Protein AF-A0AAV5T6P7-F1 (afdb_monomer_lite)

Radius of gyration: 21.75 Å; chains: 1; bounding box: 26×47×73 Å

Structure (mmCIF, N/CA/C/O backbone):
data_AF-A0AAV5T6P7-F1
#
_entry.id   AF-A0AAV5T6P7-F1
#
loop_
_atom_site.group_PDB
_atom_site.id
_atom_site.type_symbol
_atom_site.label_atom_id
_atom_site.label_alt_id
_atom_site.label_comp_id
_atom_site.label_asym_id
_atom_site.label_entity_id
_atom_site.label_seq_id
_atom_site.pdbx_PDB_ins_code
_atom_site.Cartn_x
_atom_site.Cartn_y
_atom_site.Cartn_z
_atom_site.occupancy
_atom_site.B_iso_or_equiv
_atom_site.auth_seq_id
_atom_site.auth_comp_id
_atom_site.auth_asym_id
_atom_site.auth_atom_id
_atom_site.pdbx_PDB_model_num
ATOM 1 N N . GLN A 1 1 ? -10.458 -29.450 54.810 1.00 43.66 1 GLN A N 1
ATOM 2 C CA . GLN A 1 1 ? -10.493 -29.364 53.336 1.00 43.66 1 GLN A CA 1
ATOM 3 C C . GLN A 1 1 ? -10.380 -27.886 52.987 1.00 43.66 1 GLN A C 1
ATOM 5 O O . GLN A 1 1 ? -11.218 -27.122 53.442 1.00 43.66 1 GLN A O 1
ATOM 10 N N . LYS A 1 2 ? -9.278 -27.454 52.361 1.00 45.91 2 LYS A N 1
ATOM 11 C CA . LYS A 1 2 ? -9.076 -26.064 51.920 1.00 45.91 2 LYS A CA 1
ATOM 12 C C . LYS A 1 2 ? -9.410 -26.032 50.431 1.00 45.91 2 LYS A C 1
ATOM 14 O O . LYS A 1 2 ? -8.698 -26.667 49.664 1.00 45.91 2 LYS A O 1
ATOM 19 N N . GLU A 1 3 ? -10.497 -25.364 50.059 1.00 51.53 3 GLU A N 1
ATOM 20 C CA . GLU A 1 3 ? -10.825 -25.097 48.658 1.00 51.53 3 GLU A CA 1
ATOM 21 C C . GLU A 1 3 ? -9.765 -24.163 48.070 1.00 51.53 3 GLU A C 1
ATOM 23 O O . GLU A 1 3 ? -9.544 -23.045 48.546 1.00 51.53 3 GLU A O 1
ATOM 28 N N . GLU A 1 4 ? -9.064 -24.662 47.058 1.00 52.12 4 GLU A N 1
ATOM 29 C CA . GLU A 1 4 ? -8.162 -23.878 46.234 1.00 52.12 4 GLU A CA 1
ATOM 30 C C . GLU A 1 4 ? -8.981 -22.838 45.465 1.00 52.12 4 GLU A C 1
ATOM 32 O O . GLU A 1 4 ? -9.879 -23.164 44.689 1.00 52.12 4 GLU A O 1
ATOM 37 N N . LYS A 1 5 ? -8.659 -21.560 45.687 1.00 53.72 5 LYS A N 1
ATOM 38 C CA . LYS A 1 5 ? -9.090 -20.457 44.829 1.00 53.72 5 LYS A CA 1
ATOM 39 C C . LYS A 1 5 ? -8.588 -20.738 43.412 1.00 53.72 5 LYS A C 1
ATOM 41 O O . LYS A 1 5 ? -7.435 -20.439 43.105 1.00 53.72 5 LYS A O 1
ATOM 46 N N . MET A 1 6 ? -9.446 -21.287 42.553 1.00 50.78 6 MET A N 1
ATOM 47 C CA . MET A 1 6 ? -9.209 -21.281 41.112 1.00 50.78 6 MET A CA 1
ATOM 48 C C . MET A 1 6 ? -8.991 -19.833 40.678 1.00 50.78 6 MET A C 1
ATOM 50 O O . MET A 1 6 ? -9.814 -18.949 40.915 1.00 50.78 6 MET A O 1
ATOM 54 N N . SER A 1 7 ? -7.810 -19.584 40.126 1.00 51.75 7 SER A N 1
ATOM 55 C CA . SER A 1 7 ? -7.357 -18.273 39.705 1.00 51.75 7 SER A CA 1
ATOM 56 C C . SER A 1 7 ? -8.274 -17.725 38.612 1.00 51.75 7 SER A C 1
ATOM 58 O O . SER A 1 7 ? -8.312 -18.275 37.511 1.00 51.75 7 SER A O 1
ATOM 60 N N . ASN A 1 8 ? -8.944 -16.604 38.881 1.00 62.25 8 ASN A N 1
ATOM 61 C CA . ASN A 1 8 ? -9.539 -15.741 37.857 1.00 62.25 8 ASN A CA 1
ATOM 62 C C . ASN A 1 8 ? -8.421 -15.040 37.065 1.00 62.25 8 ASN A C 1
ATOM 64 O O . ASN A 1 8 ? -8.270 -13.820 37.131 1.00 62.25 8 ASN A O 1
ATOM 68 N N . LEU A 1 9 ? -7.582 -15.809 36.366 1.00 61.69 9 LEU A N 1
ATOM 69 C CA . LEU A 1 9 ? -6.628 -15.236 35.427 1.00 61.69 9 LEU A CA 1
ATOM 70 C C . LEU A 1 9 ? -7.439 -14.620 34.280 1.00 61.69 9 LEU A C 1
ATOM 72 O O . LEU A 1 9 ? -8.266 -15.318 33.688 1.00 61.69 9 LEU A O 1
ATOM 76 N N . PRO A 1 10 ? -7.258 -13.323 33.977 1.00 59.53 10 PRO A N 1
ATOM 77 C CA . PRO A 1 10 ? -7.958 -12.702 32.867 1.00 59.53 10 PRO A CA 1
ATOM 78 C C . PRO A 1 10 ? -7.608 -13.451 31.581 1.00 59.53 10 PRO A C 1
ATOM 80 O O . PRO A 1 10 ? -6.432 -13.690 31.296 1.00 59.53 10 PRO A O 1
ATOM 83 N N . ALA A 1 11 ? -8.635 -13.837 30.820 1.00 62.47 11 ALA A N 1
ATOM 84 C CA . ALA A 1 11 ? -8.453 -14.448 29.512 1.00 62.47 11 ALA A CA 1
ATOM 85 C C . ALA A 1 11 ? -7.533 -13.556 28.654 1.00 62.47 11 ALA A C 1
ATOM 87 O O . ALA A 1 11 ? -7.664 -12.326 28.707 1.00 62.47 11 ALA A O 1
ATOM 88 N N . PRO A 1 12 ? -6.592 -14.129 27.882 1.00 58.03 12 PRO A N 1
ATOM 89 C CA . PRO A 1 12 ? -5.729 -13.336 27.021 1.00 58.03 12 PRO A CA 1
ATOM 90 C C . PRO A 1 12 ? -6.599 -12.489 26.090 1.00 58.03 12 PRO A C 1
ATOM 92 O O . PRO A 1 12 ? -7.449 -13.024 25.378 1.00 58.03 12 PRO A O 1
ATOM 95 N N . LYS A 1 13 ? -6.407 -11.160 26.136 1.00 63.75 13 LYS A N 1
ATOM 96 C CA . LYS A 1 13 ? -7.078 -10.201 25.250 1.00 63.75 13 LYS A CA 1
ATOM 97 C C . LYS A 1 13 ? -6.976 -10.732 23.824 1.00 63.75 13 LYS A C 1
ATOM 99 O O . LYS A 1 13 ? -5.868 -10.959 23.334 1.00 63.75 13 LYS A O 1
ATOM 104 N N . HIS A 1 14 ? -8.127 -10.978 23.207 1.00 59.03 14 HIS A N 1
ATOM 105 C CA . HIS A 1 14 ? -8.226 -11.471 21.842 1.00 59.03 14 HIS A CA 1
ATOM 106 C C . HIS A 1 14 ? -7.366 -10.561 20.957 1.00 59.03 14 HIS A C 1
ATOM 108 O O . HIS A 1 14 ? -7.628 -9.362 20.879 1.00 59.03 14 HIS A O 1
ATOM 114 N N . LYS A 1 15 ? -6.293 -11.090 20.359 1.00 67.00 15 LYS A N 1
ATOM 115 C CA . LYS A 1 15 ? -5.522 -10.325 19.375 1.00 67.00 15 LYS A CA 1
ATOM 116 C C . LYS A 1 15 ? -6.465 -10.099 18.200 1.00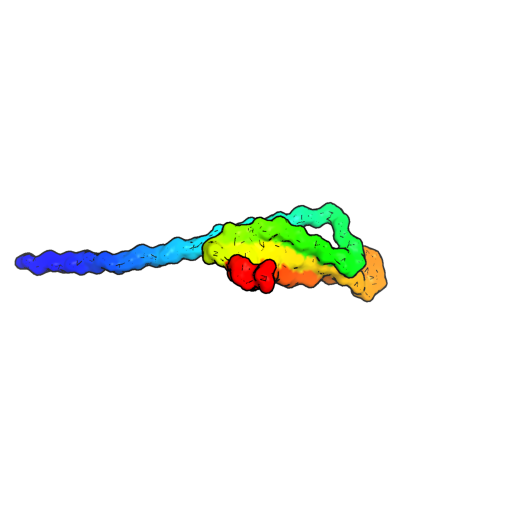 67.00 15 LYS A C 1
ATOM 118 O O . LYS A 1 15 ? -6.930 -11.078 17.614 1.00 67.00 15 LYS A O 1
ATOM 123 N N . SER A 1 16 ? -6.812 -8.848 17.913 1.00 76.88 16 SER A N 1
ATOM 124 C CA . SER A 1 16 ? -7.523 -8.552 16.678 1.00 76.88 16 SER A CA 1
ATOM 125 C C . SER A 1 16 ? -6.581 -8.902 15.523 1.00 76.88 16 SER A C 1
ATOM 127 O O . SER A 1 16 ? -5.370 -8.663 15.569 1.00 76.88 16 SER A O 1
ATOM 129 N N . SER A 1 17 ? -7.113 -9.577 14.518 1.00 86.94 17 SER A N 1
ATOM 130 C CA . SER A 1 17 ? -6.426 -9.787 13.255 1.00 86.94 17 SER A CA 1
ATOM 131 C C . SER A 1 17 ? -7.367 -9.341 12.155 1.00 86.94 17 SER A C 1
ATOM 133 O O . SER A 1 17 ? -8.586 -9.487 12.258 1.00 86.94 17 SER A O 1
ATOM 135 N N . PHE A 1 18 ? -6.805 -8.751 11.112 1.00 90.94 18 PHE A N 1
ATOM 136 C CA . PHE A 1 18 ? -7.572 -8.316 9.961 1.00 90.94 18 PHE A CA 1
ATOM 137 C C . PHE A 1 18 ? -6.750 -8.500 8.690 1.00 90.94 18 PHE A C 1
ATOM 139 O O . PHE A 1 18 ? -5.539 -8.727 8.732 1.00 90.94 18 PHE A O 1
ATOM 146 N N . THR A 1 19 ? -7.423 -8.446 7.548 1.00 94.50 19 THR A N 1
ATOM 147 C CA . THR A 1 19 ? -6.809 -8.631 6.234 1.00 94.50 19 THR A CA 1
ATOM 148 C C . THR A 1 19 ? -7.201 -7.468 5.337 1.00 94.50 19 THR A C 1
ATOM 150 O O . THR A 1 19 ? -8.380 -7.137 5.227 1.00 94.50 19 THR A O 1
ATOM 153 N N . ILE A 1 20 ? -6.205 -6.857 4.692 1.00 94.50 20 ILE A N 1
ATOM 154 C CA . ILE A 1 20 ? -6.398 -5.886 3.613 1.00 94.50 20 ILE A CA 1
ATOM 155 C C . ILE A 1 20 ? -6.104 -6.606 2.300 1.00 94.50 20 ILE A C 1
ATOM 157 O O . ILE A 1 20 ? -5.049 -7.221 2.148 1.00 94.50 20 ILE A O 1
ATOM 161 N N . THR A 1 21 ? -7.019 -6.512 1.339 1.00 93.06 21 THR A N 1
ATOM 162 C CA . THR A 1 21 ? -6.830 -7.047 -0.013 1.00 93.06 21 THR A CA 1
ATOM 163 C C . THR A 1 21 ? -6.984 -5.919 -1.019 1.00 93.06 21 THR A C 1
ATOM 165 O O . THR A 1 21 ? -7.973 -5.189 -0.991 1.00 93.06 21 THR A O 1
ATOM 168 N N . VAL A 1 22 ? -6.007 -5.780 -1.915 1.00 91.00 22 VAL A N 1
ATOM 169 C CA . VAL A 1 22 ? -6.022 -4.790 -2.996 1.00 91.00 22 VAL A CA 1
ATOM 170 C C . VAL A 1 22 ? -5.915 -5.537 -4.324 1.00 91.00 22 VAL A C 1
ATOM 172 O O . VAL A 1 22 ? -4.847 -6.072 -4.616 1.00 91.00 22 VAL A O 1
ATOM 175 N N . PRO A 1 23 ? -6.993 -5.611 -5.124 1.00 90.56 23 PRO A N 1
ATOM 176 C CA . PRO A 1 23 ? -6.907 -6.167 -6.467 1.00 90.56 23 PRO A CA 1
ATOM 177 C C . PRO A 1 23 ? -6.099 -5.224 -7.369 1.00 90.56 23 PRO A C 1
ATOM 179 O O . PRO A 1 23 ? -6.307 -4.005 -7.356 1.00 90.56 23 PRO A O 1
ATOM 182 N N . ILE A 1 24 ? -5.168 -5.789 -8.140 1.00 88.56 24 ILE A N 1
ATOM 183 C CA . ILE A 1 24 ? -4.332 -5.058 -9.097 1.00 88.56 24 ILE A CA 1
ATOM 184 C C . ILE A 1 24 ? -4.482 -5.719 -10.463 1.00 88.56 24 ILE A C 1
ATOM 186 O O . ILE A 1 24 ? -3.901 -6.773 -10.703 1.00 88.56 24 ILE A O 1
ATOM 190 N N . ASP A 1 25 ? -5.236 -5.076 -11.352 1.00 84.69 25 ASP A N 1
ATOM 191 C CA . ASP A 1 25 ? -5.408 -5.555 -12.728 1.00 84.69 25 ASP A CA 1
ATOM 192 C C . ASP A 1 25 ? -4.278 -5.036 -13.630 1.00 84.69 25 ASP A C 1
ATOM 194 O O . ASP A 1 25 ? -3.605 -5.800 -14.317 1.00 84.69 25 ASP A O 1
ATOM 198 N N . GLN A 1 26 ? -4.030 -3.721 -13.594 1.00 85.75 26 GLN A N 1
ATOM 199 C CA . GLN A 1 26 ? -2.909 -3.058 -14.262 1.00 85.75 26 GLN A CA 1
ATOM 200 C C . GLN A 1 26 ? -2.360 -1.954 -13.355 1.00 85.75 26 GLN A C 1
ATOM 202 O O . GLN A 1 26 ? -3.114 -1.110 -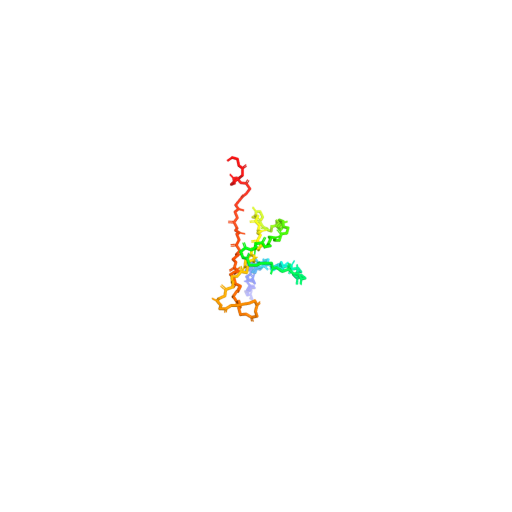12.870 1.00 85.75 26 GLN A O 1
ATOM 207 N N . LEU A 1 27 ? -1.044 -1.957 -13.135 1.00 89.75 27 LEU A N 1
ATOM 208 C CA . LEU A 1 27 ? -0.333 -0.906 -12.407 1.00 89.75 27 LEU A CA 1
ATOM 209 C C . LEU A 1 27 ? 0.795 -0.386 -13.296 1.00 89.75 27 LEU A C 1
ATOM 211 O O . LEU A 1 27 ? 1.658 -1.158 -13.720 1.00 89.75 27 LEU A O 1
ATOM 215 N N . GLN A 1 28 ? 0.766 0.899 -13.631 1.00 93.31 28 GLN A N 1
ATOM 216 C CA . GLN A 1 28 ? 1.791 1.531 -14.461 1.00 93.31 28 GLN A CA 1
ATOM 217 C C . GLN A 1 28 ? 3.050 1.844 -13.645 1.00 93.31 28 GLN A C 1
ATOM 219 O O . GLN A 1 28 ? 3.017 1.880 -12.415 1.00 93.31 28 GLN A O 1
ATOM 224 N N . ASN A 1 29 ? 4.178 2.058 -14.325 1.00 94.56 29 ASN A N 1
ATOM 225 C CA . ASN A 1 29 ? 5.412 2.470 -13.660 1.00 94.56 29 ASN A CA 1
ATOM 226 C C . ASN A 1 29 ? 5.204 3.797 -12.902 1.00 94.56 29 ASN A C 1
ATOM 228 O O . ASN A 1 29 ? 4.630 4.740 -13.443 1.00 94.56 29 ASN A O 1
ATOM 232 N N . GLY A 1 30 ? 5.646 3.856 -11.646 1.00 93.31 30 GLY A N 1
ATOM 233 C CA . GLY A 1 30 ? 5.469 5.000 -10.750 1.00 93.31 30 GLY A CA 1
ATOM 234 C C . GLY A 1 30 ? 4.055 5.158 -10.185 1.00 93.31 30 GLY A C 1
ATOM 235 O O . GLY A 1 30 ? 3.830 6.030 -9.348 1.00 93.31 30 GLY A O 1
ATOM 236 N N . GLN A 1 31 ? 3.097 4.327 -10.600 1.00 95.31 31 GLN A N 1
ATOM 237 C CA . GLN A 1 31 ? 1.738 4.386 -10.082 1.00 95.31 31 GLN A CA 1
ATOM 238 C C . GLN A 1 31 ? 1.654 3.698 -8.719 1.00 95.31 31 GLN A C 1
ATOM 240 O O . GLN A 1 31 ? 2.121 2.569 -8.548 1.00 95.31 31 GLN A O 1
ATOM 245 N N . THR A 1 32 ? 0.988 4.365 -7.776 1.00 95.31 32 THR A N 1
ATOM 246 C CA . THR A 1 32 ? 0.634 3.807 -6.468 1.00 95.31 32 THR A CA 1
ATOM 247 C C . THR A 1 32 ? -0.849 3.468 -6.433 1.00 95.31 32 THR A C 1
ATOM 249 O O . THR A 1 32 ? -1.700 4.320 -6.695 1.00 95.31 32 THR A O 1
ATOM 252 N N . LYS A 1 33 ? -1.175 2.227 -6.072 1.00 95.75 33 LYS A N 1
ATOM 253 C CA . LYS A 1 33 ? -2.523 1.824 -5.682 1.00 95.75 33 LYS A CA 1
ATOM 254 C C . LYS A 1 33 ? -2.617 1.845 -4.163 1.00 95.75 33 LYS A C 1
ATOM 256 O O . LYS A 1 33 ? -1.780 1.265 -3.478 1.00 95.75 33 LYS A O 1
ATOM 261 N N . ILE A 1 34 ? -3.652 2.503 -3.660 1.00 95.56 34 ILE A N 1
ATOM 262 C CA . ILE A 1 34 ? -3.931 2.617 -2.230 1.00 95.56 34 ILE A CA 1
ATOM 263 C C . ILE A 1 34 ? -5.202 1.820 -1.941 1.00 95.56 34 ILE A C 1
ATOM 265 O O . ILE A 1 34 ? -6.175 1.911 -2.698 1.00 95.56 34 ILE A O 1
ATOM 269 N N . SER A 1 35 ? -5.197 1.019 -0.875 1.00 96.06 35 SER A N 1
ATOM 270 C CA . SER A 1 35 ? -6.405 0.349 -0.394 1.00 96.06 35 SER A CA 1
ATOM 271 C C . SER A 1 35 ? -7.448 1.367 0.080 1.00 96.06 35 SER A C 1
ATOM 273 O O . SER A 1 35 ? -7.108 2.504 0.425 1.00 96.06 35 SER A O 1
ATOM 275 N N . PRO A 1 36 ? -8.722 0.963 0.198 1.00 95.06 36 PRO A N 1
ATOM 276 C CA . PRO A 1 36 ? -9.669 1.685 1.035 1.00 95.06 36 PRO A CA 1
ATOM 277 C C . PRO A 1 36 ? -9.127 1.890 2.457 1.00 95.06 36 PRO A C 1
ATOM 279 O O . PRO A 1 36 ? -8.207 1.200 2.901 1.00 95.06 36 PRO A O 1
ATOM 282 N N . LEU A 1 37 ? -9.715 2.845 3.175 1.00 94.44 37 LEU A N 1
ATOM 283 C CA . LEU A 1 37 ? -9.431 3.038 4.590 1.00 94.44 37 LEU A CA 1
ATOM 284 C C . LEU A 1 37 ? -10.041 1.897 5.415 1.00 94.44 37 LEU A C 1
ATOM 286 O O . LEU A 1 37 ? -11.251 1.679 5.362 1.00 94.44 37 LEU A O 1
ATOM 290 N N . HIS A 1 38 ? -9.216 1.219 6.211 1.00 93.94 38 HIS A N 1
ATOM 291 C CA . HIS A 1 38 ? -9.653 0.202 7.164 1.00 93.94 38 HIS A CA 1
ATOM 292 C C . HIS A 1 38 ? -9.528 0.741 8.590 1.00 93.94 38 HIS A C 1
ATOM 294 O O . HIS A 1 38 ? -8.443 1.129 9.013 1.00 93.94 38 HIS A O 1
ATOM 300 N N . ARG A 1 39 ? -10.637 0.755 9.336 1.00 92.31 39 ARG A N 1
ATOM 301 C CA . ARG A 1 39 ? -10.662 1.155 10.749 1.00 92.31 39 ARG A CA 1
ATOM 302 C C . ARG A 1 39 ? -10.658 -0.078 11.637 1.00 92.31 39 ARG A C 1
ATOM 304 O O . ARG A 1 39 ? -11.624 -0.839 11.623 1.00 92.31 39 ARG A O 1
ATOM 311 N N . VAL A 1 40 ? -9.576 -0.273 12.384 1.00 91.19 40 VAL A N 1
ATOM 312 C CA . VAL A 1 40 ? -9.379 -1.433 13.265 1.00 91.19 40 VAL A CA 1
ATOM 313 C C . VAL A 1 40 ? -8.767 -0.952 14.571 1.00 91.19 40 VAL A C 1
ATOM 315 O O . VAL A 1 40 ? -7.762 -0.2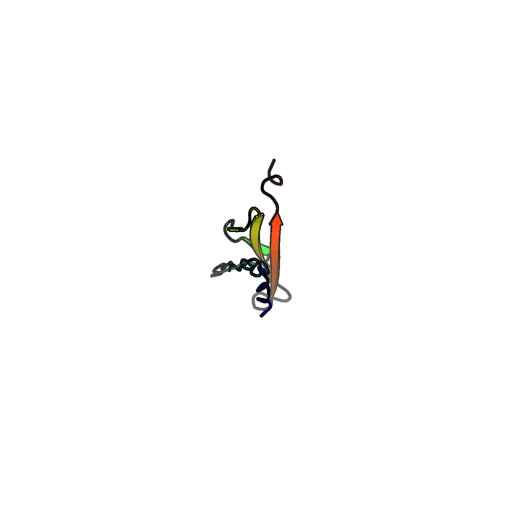47 14.555 1.00 91.19 40 VAL A O 1
ATOM 318 N N . ASP A 1 41 ? -9.395 -1.314 15.691 1.00 89.12 41 ASP A N 1
ATOM 319 C CA . ASP A 1 41 ? -8.975 -0.952 17.052 1.00 89.12 41 ASP A CA 1
ATOM 320 C C . ASP A 1 41 ? -8.723 0.551 17.270 1.00 89.12 41 ASP A C 1
ATOM 322 O O . ASP A 1 41 ? -7.802 0.945 17.980 1.00 89.12 41 ASP A O 1
ATOM 326 N N . GLY A 1 42 ? -9.547 1.404 16.652 1.00 88.56 42 GLY A N 1
ATOM 327 C CA . GLY A 1 42 ? -9.422 2.864 16.765 1.00 88.56 42 GLY A CA 1
ATOM 328 C C . GLY A 1 42 ? -8.257 3.464 15.971 1.00 88.56 42 GLY A C 1
ATOM 329 O O . GLY A 1 42 ? -7.918 4.627 16.162 1.00 88.56 42 GLY A O 1
ATOM 330 N N . LEU A 1 43 ? -7.636 2.680 15.087 1.00 92.06 43 LEU A N 1
ATOM 331 C CA . LEU A 1 43 ? -6.588 3.128 14.177 1.00 92.06 43 LEU A CA 1
ATOM 332 C C . LEU A 1 43 ? -7.060 3.028 12.725 1.00 92.06 43 LEU A C 1
ATOM 334 O O . LEU A 1 43 ? -7.841 2.146 12.349 1.00 92.06 43 LEU A O 1
ATOM 338 N N . ASN A 1 44 ? -6.550 3.939 11.907 1.00 94.25 44 ASN A N 1
ATOM 339 C CA . ASN A 1 44 ? -6.766 4.021 10.474 1.00 94.25 44 ASN A CA 1
ATOM 340 C C . ASN A 1 44 ? -5.610 3.338 9.746 1.00 94.25 44 ASN A C 1
ATOM 342 O O . ASN A 1 44 ? -4.453 3.685 9.963 1.00 94.25 44 ASN A O 1
ATOM 346 N N . TRP A 1 45 ? -5.927 2.398 8.858 1.00 95.69 45 TRP A N 1
ATOM 347 C CA . TRP A 1 45 ? -4.951 1.596 8.127 1.00 95.69 45 TRP A CA 1
ATOM 348 C C . TRP A 1 45 ? -5.178 1.696 6.620 1.00 95.69 45 TRP A C 1
ATOM 350 O O . TRP A 1 45 ? -6.316 1.554 6.155 1.00 95.69 45 TRP A O 1
ATOM 360 N N . ARG A 1 46 ? -4.100 1.864 5.844 1.00 96.50 46 ARG A N 1
AT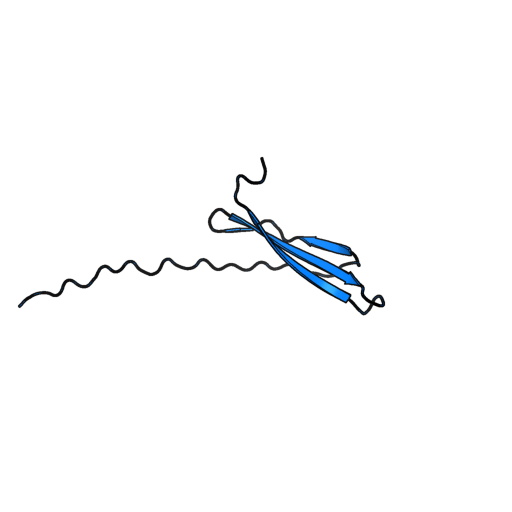OM 361 C CA . ARG A 1 46 ? -4.121 1.641 4.388 1.00 96.50 46 ARG A CA 1
ATOM 362 C C . ARG A 1 46 ? -2.881 0.895 3.918 1.00 96.50 46 ARG A C 1
ATOM 364 O O . ARG A 1 46 ? -1.785 1.092 4.431 1.00 96.50 46 ARG A O 1
ATOM 371 N N . LEU A 1 47 ? -3.062 0.055 2.908 1.00 96.81 47 LEU A N 1
ATOM 372 C CA . LEU A 1 47 ? -1.980 -0.589 2.176 1.00 96.81 47 LEU A CA 1
ATOM 373 C C . LEU A 1 47 ? -1.678 0.222 0.915 1.00 96.81 47 LEU A C 1
ATOM 375 O O . LEU A 1 47 ? -2.583 0.514 0.132 1.00 96.81 47 LEU A O 1
ATOM 379 N N . HIS A 1 48 ? -0.407 0.537 0.709 1.00 96.69 48 HIS A N 1
ATOM 380 C CA . HIS A 1 48 ? 0.107 1.191 -0.488 1.00 96.69 48 HIS A CA 1
ATOM 381 C C . HIS A 1 48 ? 0.963 0.217 -1.278 1.00 96.69 48 HIS A C 1
ATOM 383 O O . HIS A 1 48 ? 1.805 -0.477 -0.707 1.00 96.69 48 HIS A O 1
ATOM 389 N N . ILE A 1 49 ? 0.743 0.183 -2.589 1.00 96.62 49 ILE A N 1
ATOM 390 C CA . ILE A 1 49 ? 1.465 -0.677 -3.523 1.00 96.62 49 ILE A CA 1
ATOM 391 C C . ILE A 1 49 ? 1.908 0.174 -4.708 1.00 96.62 49 ILE A C 1
ATOM 393 O O . ILE A 1 49 ? 1.067 0.655 -5.469 1.00 96.62 49 ILE A O 1
ATOM 397 N N . THR A 1 50 ? 3.215 0.347 -4.876 1.00 96.12 50 THR A N 1
ATOM 398 C CA . THR A 1 50 ? 3.809 1.131 -5.967 1.00 96.12 50 THR A CA 1
ATOM 399 C C . THR A 1 50 ? 4.638 0.235 -6.873 1.00 96.12 50 THR A C 1
ATOM 401 O O . THR A 1 50 ? 5.448 -0.556 -6.388 1.00 96.12 50 THR A O 1
ATOM 404 N N . ARG A 1 51 ? 4.472 0.368 -8.193 1.00 94.88 51 ARG A N 1
ATOM 405 C CA . ARG A 1 51 ? 5.314 -0.324 -9.179 1.00 94.88 51 ARG A CA 1
ATOM 406 C C . ARG A 1 51 ? 6.498 0.539 -9.587 1.00 94.88 51 ARG A C 1
ATOM 408 O O . ARG A 1 51 ? 6.314 1.696 -9.954 1.00 94.88 51 ARG A O 1
ATOM 415 N N . HIS A 1 52 ? 7.684 -0.060 -9.620 1.00 94.69 52 HIS A N 1
ATOM 416 C CA . HIS A 1 52 ? 8.894 0.565 -10.143 1.00 94.69 52 HIS A CA 1
ATOM 417 C C . HIS A 1 52 ? 9.510 -0.315 -11.226 1.00 94.69 52 HIS A C 1
ATOM 419 O O . HIS A 1 52 ? 9.891 -1.452 -10.971 1.00 94.69 52 HIS A O 1
ATOM 425 N N . GLU A 1 53 ? 9.592 0.201 -12.443 1.00 94.50 53 GLU A N 1
ATOM 426 C CA . GLU A 1 53 ? 10.308 -0.445 -13.539 1.00 94.50 53 GLU A CA 1
ATOM 427 C C . GLU A 1 53 ? 11.823 -0.384 -13.299 1.00 94.50 53 GLU A C 1
ATOM 429 O O . GLU A 1 53 ? 12.335 0.631 -12.828 1.00 94.50 53 GLU A O 1
ATOM 434 N N . LEU A 1 54 ? 12.537 -1.469 -13.609 1.00 92.44 54 LEU A N 1
ATOM 435 C CA . LEU A 1 54 ? 13.989 -1.551 -13.437 1.00 92.44 54 LEU A CA 1
ATOM 436 C C . LEU A 1 54 ? 14.738 -1.373 -14.761 1.00 92.44 54 LEU A C 1
ATOM 438 O O . LEU A 1 54 ? 15.531 -0.447 -14.904 1.00 92.44 54 LEU A O 1
ATOM 442 N N . TYR A 1 55 ? 14.501 -2.271 -15.721 1.00 90.19 55 TYR A N 1
ATOM 443 C CA . TYR A 1 55 ? 15.283 -2.361 -16.964 1.00 90.19 55 TYR A CA 1
ATOM 444 C C . TYR A 1 55 ? 14.417 -2.452 -18.234 1.00 90.19 55 TYR A C 1
ATOM 446 O O . TYR A 1 55 ? 14.946 -2.689 -19.318 1.00 90.19 55 TYR A O 1
ATOM 454 N N . GLY A 1 56 ? 13.095 -2.318 -18.112 1.00 86.94 56 GLY A N 1
ATOM 455 C CA . GLY A 1 56 ? 12.141 -2.4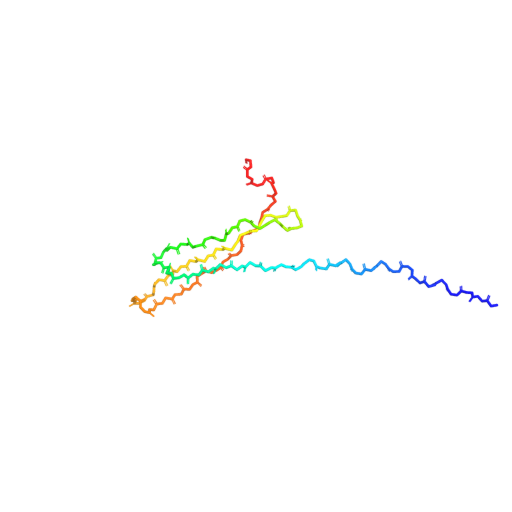63 -19.212 1.00 86.94 56 GLY A CA 1
ATOM 456 C C . GLY A 1 56 ? 10.755 -2.913 -18.731 1.00 86.94 56 GLY A C 1
ATOM 457 O O . GLY A 1 56 ? 10.611 -3.303 -17.569 1.00 86.94 56 GLY A O 1
ATOM 458 N N . PRO A 1 57 ? 9.740 -2.935 -19.615 1.00 80.12 57 PRO A N 1
ATOM 459 C CA . PRO A 1 57 ? 8.331 -3.098 -19.238 1.00 80.12 57 PRO A CA 1
ATOM 460 C C . PRO A 1 57 ? 8.013 -4.428 -18.537 1.00 80.12 57 PRO A C 1
ATOM 462 O O . PRO A 1 57 ? 7.062 -4.489 -17.757 1.00 80.12 57 PRO A O 1
ATOM 465 N N . ASP A 1 58 ? 8.832 -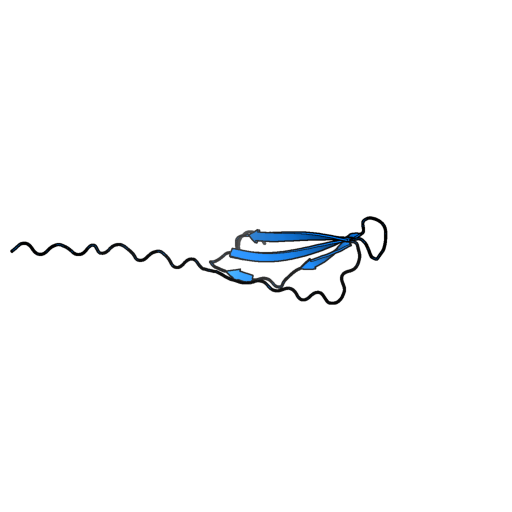5.460 -18.749 1.00 87.19 58 ASP A N 1
ATOM 466 C CA . ASP A 1 58 ? 8.672 -6.790 -18.147 1.00 87.19 58 ASP A CA 1
ATOM 467 C C . ASP A 1 58 ? 9.522 -6.997 -16.878 1.00 87.19 58 ASP A C 1
ATOM 469 O O . ASP A 1 58 ? 9.475 -8.056 -16.255 1.00 87.19 58 ASP A O 1
ATOM 473 N N . SER A 1 59 ? 10.306 -5.993 -16.467 1.00 93.69 59 SER A N 1
ATOM 474 C CA . SER A 1 59 ? 11.163 -6.047 -15.281 1.00 93.69 59 SER A CA 1
ATOM 475 C C . SER A 1 59 ? 10.796 -4.932 -14.312 1.00 93.69 59 SER A C 1
ATOM 477 O O . SER A 1 59 ? 11.093 -3.759 -14.542 1.00 93.69 59 SER A O 1
ATOM 479 N N . TYR A 1 60 ? 10.145 -5.294 -13.209 1.00 92.62 60 TYR A N 1
ATOM 480 C CA . TYR A 1 60 ? 9.717 -4.336 -12.198 1.00 92.62 60 TYR A CA 1
ATOM 481 C C . TYR A 1 60 ? 9.805 -4.904 -10.782 1.00 92.62 60 TYR A C 1
ATOM 483 O O . TYR A 1 60 ? 9.782 -6.116 -10.566 1.00 92.62 60 TYR A O 1
ATOM 491 N N . THR A 1 61 ? 9.862 -4.003 -9.808 1.00 95.06 61 THR A N 1
ATOM 492 C CA . THR A 1 61 ? 9.670 -4.281 -8.386 1.00 95.06 61 THR A CA 1
ATOM 493 C C . THR A 1 61 ? 8.364 -3.663 -7.905 1.00 95.06 61 THR A C 1
ATOM 495 O O . THR A 1 61 ? 7.813 -2.743 -8.518 1.00 95.06 61 THR A O 1
ATOM 498 N N . LEU A 1 62 ? 7.851 -4.195 -6.797 1.00 94.12 62 LEU A N 1
ATOM 499 C CA . LEU A 1 62 ? 6.741 -3.605 -6.063 1.00 94.12 62 LEU A CA 1
ATOM 500 C C . LEU A 1 62 ? 7.250 -3.139 -4.704 1.00 94.12 62 LEU A C 1
ATOM 502 O O . LEU A 1 62 ? 7.783 -3.939 -3.933 1.00 94.12 62 LEU A O 1
ATOM 506 N N . THR A 1 63 ? 7.051 -1.861 -4.408 1.00 95.75 63 THR A N 1
ATOM 507 C CA . THR A 1 63 ? 7.221 -1.324 -3.060 1.00 95.75 63 THR A CA 1
ATOM 508 C C . THR A 1 63 ? 5.874 -1.398 -2.363 1.00 95.75 63 THR A C 1
ATOM 510 O O . THR A 1 63 ? 4.899 -0.820 -2.842 1.00 95.75 63 THR A O 1
ATOM 513 N N . ASN A 1 64 ? 5.818 -2.111 -1.240 1.00 95.69 64 ASN A N 1
ATOM 514 C CA . ASN A 1 64 ? 4.611 -2.237 -0.432 1.00 95.69 64 ASN A CA 1
ATOM 515 C C . ASN A 1 64 ? 4.878 -1.668 0.955 1.00 95.69 64 ASN A C 1
ATOM 517 O O . ASN A 1 64 ? 5.869 -2.036 1.589 1.00 95.69 64 ASN A O 1
ATOM 521 N N . TYR A 1 65 ? 3.984 -0.820 1.446 1.00 95.56 65 TYR A N 1
ATOM 522 C CA . TYR A 1 65 ? 4.013 -0.384 2.836 1.00 95.56 65 TYR A CA 1
ATOM 523 C C . TYR A 1 65 ? 2.598 -0.203 3.373 1.00 95.56 65 TYR A C 1
ATOM 525 O O . TYR A 1 65 ? 1.646 0.019 2.626 1.00 95.56 65 TYR A O 1
ATOM 533 N N . ILE A 1 66 ? 2.467 -0.319 4.689 1.00 96.00 66 ILE A N 1
ATOM 534 C CA . ILE A 1 66 ? 1.211 -0.096 5.397 1.00 96.00 66 ILE A CA 1
ATOM 535 C C . ILE A 1 66 ? 1.352 1.219 6.155 1.00 96.00 66 ILE A C 1
ATOM 537 O O . ILE A 1 66 ? 2.300 1.388 6.921 1.00 96.00 66 ILE A O 1
ATOM 541 N N . GLU A 1 67 ? 0.423 2.143 5.933 1.00 95.38 67 GLU A N 1
ATOM 542 C CA . GLU A 1 67 ? 0.272 3.320 6.784 1.00 95.38 67 GLU A CA 1
ATOM 543 C C . GLU A 1 67 ? -0.698 3.003 7.923 1.00 95.38 67 GLU A C 1
ATOM 545 O O . GLU A 1 67 ? -1.720 2.345 7.714 1.00 95.38 67 GLU A O 1
ATOM 550 N N . CYS A 1 68 ? -0.366 3.478 9.120 1.00 94.31 68 CYS A N 1
ATOM 551 C CA . CYS A 1 68 ? -1.212 3.405 10.299 1.00 94.31 68 CYS A CA 1
ATOM 552 C C . CYS A 1 68 ? -1.171 4.754 11.015 1.00 94.31 68 CYS A C 1
ATOM 554 O O . CYS A 1 68 ? -0.086 5.251 11.319 1.00 94.31 68 CYS A O 1
ATOM 556 N N . TYR A 1 69 ? -2.331 5.331 11.305 1.00 92.19 69 TYR A N 1
ATOM 557 C CA . TYR A 1 69 ? -2.443 6.595 12.031 1.00 92.19 69 TYR A CA 1
ATOM 558 C C . TYR A 1 69 ? -3.691 6.620 12.918 1.00 92.19 69 TYR A C 1
ATOM 560 O O . TYR A 1 69 ? -4.656 5.896 12.673 1.00 92.19 69 TYR A O 1
ATOM 568 N N . GLY A 1 70 ? -3.655 7.422 13.984 1.00 90.50 70 GLY A N 1
ATOM 569 C CA . GLY A 1 70 ? -4.826 7.667 14.833 1.00 90.50 70 GLY A CA 1
ATOM 570 C C . GLY A 1 70 ? -5.860 8.552 14.136 1.00 90.50 70 GLY A C 1
ATOM 571 O O . GLY A 1 70 ? -5.571 9.144 13.098 1.00 90.50 70 GLY A O 1
ATOM 572 N N . ASP A 1 71 ? -7.063 8.655 14.698 1.00 78.12 71 ASP A N 1
ATOM 573 C CA . ASP A 1 71 ? -8.112 9.539 14.163 1.00 78.12 71 ASP A CA 1
ATOM 574 C C . ASP A 1 71 ? -7.701 11.026 14.177 1.00 78.12 71 ASP A C 1
ATOM 576 O O . ASP A 1 71 ? -8.101 11.776 13.290 1.00 78.12 71 ASP A O 1
ATOM 580 N N . ASP A 1 72 ? -6.805 11.415 15.087 1.00 69.62 72 ASP A N 1
ATOM 581 C CA . ASP A 1 72 ? -6.342 12.799 15.265 1.00 69.62 72 ASP A CA 1
ATOM 582 C C . ASP A 1 72 ? -5.299 13.258 14.220 1.00 69.62 72 ASP A C 1
ATOM 584 O O . ASP A 1 72 ? -4.842 14.395 14.251 1.00 69.62 72 ASP A O 1
ATOM 588 N N . ALA A 1 73 ? -4.869 12.386 13.299 1.00 60.09 73 ALA A N 1
ATOM 589 C CA . ALA A 1 73 ? -3.802 12.694 12.336 1.00 60.09 73 ALA A CA 1
ATOM 590 C C . ALA A 1 73 ? -4.291 13.375 11.037 1.00 60.09 73 ALA A C 1
ATOM 592 O O . ALA A 1 73 ? -3.503 13.544 10.105 1.00 60.09 73 ALA A O 1
ATOM 593 N N . LEU A 1 74 ? -5.583 13.710 10.950 1.00 54.81 74 LEU A N 1
ATOM 594 C CA . LEU A 1 74 ? -6.216 14.338 9.781 1.00 54.81 74 LEU A CA 1
ATOM 595 C C . LEU A 1 74 ? -6.837 15.720 10.076 1.00 54.81 74 LEU A C 1
ATOM 597 O O . LEU A 1 74 ? -7.545 16.237 9.209 1.00 54.81 74 LEU A O 1
ATOM 601 N N . GLU A 1 75 ? -6.572 16.310 11.250 1.00 43.38 75 GLU A N 1
ATOM 602 C CA . GLU A 1 75 ? -6.845 17.736 11.525 1.00 43.38 75 GLU A CA 1
ATOM 603 C C . GLU A 1 75 ? -5.692 18.648 11.081 1.00 43.38 75 GLU A C 1
ATOM 605 O O . GLU A 1 75 ? -4.514 18.320 11.360 1.00 43.38 75 GLU A O 1
#

Sequence (75 aa):
QKEEKMSNLPAPKHKSSFTITVPIDQLQNGQTKISPLHRVDGLNWRLHITRHELYGPDSYTLTNYIECYGDDALE

pLDDT: mean 83.16, std 16.49, range [43.38, 96.81]

Organism: NCBI:txid358040

Foldseek 3Di:
DDDDDPDPPPDPDPPDDDDFDDDPPDADAQGKDKGPWDQDPQKTKIKIWHWHADPDPVRIDIDIDMDIDHPVPPD

Secondary structure (DSSP, 8-state):
--------PPPPP-----------S---TT-EEEPPPEEETTEEEEEEEEEEEEEETTEEEEEEEEEEEEGGGG-